Protein AF-A0A085M2F0-F1 (afdb_monomer_lite)

Foldseek 3Di:
DCVPQPDPLVVVLVVCVVPDDDVCPSVVSVVVLVPDPNSVVPDDDPPDDDDDDDDDDPDPPPDDDDDDDDDPDDDDDPDDDPPDDDDDDDDDDD

Sequence (94 aa):
MIHDRPPGICAMKSIARFYVWWPGLDSDIERYVRNCSGCRENQPRPPEVPLFSWNMPSEPWARLHDDFAGPFKNLLCNTDRSSRNHLLMNSKKC

Radius of gyration: 25.83 Å; chains: 1; bounding box: 38×49×62 Å

pLDDT: mean 73.07, std 18.14, range [35.53, 94.62]

Structure (mmCIF, N/CA/C/O backbone):
data_AF-A0A085M2F0-F1
#
_entry.id   AF-A0A085M2F0-F1
#
loop_
_atom_site.group_PDB
_atom_site.id
_atom_site.type_symbol
_atom_site.label_atom_id
_atom_site.label_alt_id
_atom_site.label_comp_id
_atom_site.label_asym_id
_atom_site.label_entity_id
_atom_site.label_seq_id
_atom_site.pdbx_PDB_ins_code
_atom_site.Cartn_x
_atom_site.Cartn_y
_atom_site.Cartn_z
_atom_site.occupancy
_atom_site.B_iso_or_equiv
_atom_site.auth_seq_id
_atom_site.auth_comp_id
_atom_site.auth_asym_id
_atom_site.auth_atom_id
_atom_site.pdbx_PDB_model_num
ATOM 1 N N . MET A 1 1 ? -14.434 9.455 13.193 1.00 46.06 1 MET A N 1
ATOM 2 C CA . MET A 1 1 ? -14.491 8.010 12.855 1.00 46.06 1 MET A CA 1
ATOM 3 C C . MET A 1 1 ? -13.065 7.523 12.596 1.00 46.06 1 MET A C 1
ATOM 5 O O . MET A 1 1 ? -12.249 8.336 12.192 1.00 46.06 1 MET A O 1
ATOM 9 N N . ILE A 1 2 ? -12.727 6.238 12.790 1.00 53.31 2 ILE A N 1
ATOM 10 C CA . ILE A 1 2 ? -11.353 5.691 12.577 1.00 53.31 2 ILE A CA 1
ATOM 11 C C . ILE A 1 2 ? -10.899 5.782 11.090 1.00 53.31 2 ILE A C 1
ATOM 13 O O . ILE A 1 2 ? -9.781 5.421 10.738 1.00 53.31 2 ILE A O 1
ATOM 17 N N . HIS A 1 3 ? -11.760 6.300 10.209 1.00 58.03 3 HIS A N 1
ATOM 18 C CA . HIS A 1 3 ? -11.636 6.245 8.758 1.00 58.03 3 HIS A CA 1
ATOM 19 C C . HIS A 1 3 ? -11.409 7.607 8.058 1.00 58.03 3 HIS A C 1
ATOM 21 O O . HIS A 1 3 ? -11.203 7.633 6.850 1.00 58.03 3 HIS A O 1
ATOM 27 N N . ASP A 1 4 ? -11.414 8.745 8.763 1.00 55.25 4 ASP A N 1
ATOM 28 C CA . ASP A 1 4 ? -11.323 10.069 8.100 1.00 55.25 4 ASP A CA 1
ATOM 29 C C . ASP A 1 4 ? -9.940 10.359 7.474 1.00 55.25 4 ASP A C 1
ATOM 31 O O . ASP A 1 4 ? -9.811 11.162 6.552 1.00 55.25 4 ASP A O 1
ATOM 35 N N . ARG A 1 5 ? -8.902 9.657 7.936 1.00 54.97 5 ARG A N 1
ATOM 36 C CA . ARG A 1 5 ? -7.600 9.473 7.277 1.00 54.97 5 ARG A CA 1
ATOM 37 C C . ARG A 1 5 ? -7.099 8.098 7.696 1.00 54.97 5 ARG A C 1
ATOM 39 O O . ARG A 1 5 ? -6.825 7.965 8.886 1.00 54.97 5 ARG A O 1
ATOM 46 N N . PRO A 1 6 ? -6.998 7.093 6.808 1.00 61.34 6 PRO A N 1
ATOM 47 C CA . PRO A 1 6 ? -6.643 5.742 7.218 1.00 61.34 6 PRO A CA 1
ATOM 48 C C . PRO A 1 6 ? -5.250 5.748 7.857 1.00 61.34 6 PRO A C 1
ATOM 50 O O . PRO A 1 6 ? -4.257 5.953 7.154 1.00 61.34 6 PRO A O 1
ATOM 53 N N . PRO A 1 7 ? -5.134 5.556 9.179 1.00 66.19 7 PRO A N 1
ATOM 54 C CA . PRO A 1 7 ? -3.835 5.289 9.755 1.00 66.19 7 PRO A CA 1
ATOM 55 C C . PRO A 1 7 ? -3.388 3.931 9.195 1.00 66.19 7 PRO A C 1
ATOM 57 O O . PRO A 1 7 ? -4.214 3.036 9.012 1.00 66.19 7 PRO A O 1
ATOM 60 N N . GLY A 1 8 ? -2.105 3.771 8.857 1.00 76.25 8 GLY A N 1
ATOM 61 C CA . GLY A 1 8 ? -1.609 2.509 8.298 1.00 76.25 8 GLY A CA 1
ATOM 62 C C . GLY A 1 8 ? -2.031 1.306 9.153 1.00 76.25 8 GLY A C 1
ATOM 63 O O . GLY A 1 8 ? -2.278 1.444 10.352 1.00 76.25 8 GLY A O 1
ATOM 64 N N . ILE A 1 9 ? -2.103 0.113 8.557 1.00 83.94 9 ILE A N 1
ATOM 65 C CA . ILE A 1 9 ? -2.672 -1.082 9.208 1.00 83.94 9 ILE A CA 1
ATOM 66 C C . ILE A 1 9 ? -2.118 -1.350 10.619 1.00 83.94 9 ILE A C 1
ATOM 68 O O . ILE A 1 9 ? -2.862 -1.757 11.508 1.00 83.94 9 ILE A O 1
ATOM 72 N N . CYS A 1 10 ? -0.837 -1.054 10.860 1.00 83.62 10 CYS A N 1
ATOM 73 C CA . CYS A 1 10 ? -0.211 -1.169 12.176 1.00 83.62 10 CYS A CA 1
ATOM 74 C C . CYS A 1 10 ? -0.866 -0.264 13.228 1.00 83.62 10 CYS A C 1
ATOM 76 O O . CYS A 1 10 ? -1.129 -0.707 14.340 1.00 83.62 10 CYS A O 1
ATOM 78 N N . ALA A 1 11 ? -1.173 0.985 12.880 1.00 84.81 11 ALA A N 1
ATOM 79 C CA . ALA A 1 11 ? -1.823 1.924 13.785 1.00 84.81 11 ALA A CA 1
ATOM 80 C C . ALA A 1 11 ? -3.296 1.555 14.031 1.00 84.81 11 ALA A C 1
ATOM 82 O O . ALA A 1 11 ? -3.752 1.647 15.169 1.00 84.81 11 ALA A O 1
ATOM 83 N N . MET A 1 12 ? -4.014 1.041 13.023 1.00 85.69 12 MET A N 1
ATOM 84 C CA . MET A 1 12 ? -5.362 0.485 13.228 1.00 85.69 12 MET A CA 1
ATOM 85 C C . MET A 1 12 ? -5.351 -0.711 14.186 1.00 85.69 12 MET A C 1
ATOM 87 O O . MET A 1 12 ? -6.186 -0.770 15.087 1.00 85.69 12 MET A O 1
ATOM 91 N N . LYS A 1 13 ? -4.382 -1.627 14.042 1.00 88.25 13 LYS A N 1
ATOM 92 C CA . LYS A 1 13 ? -4.197 -2.755 14.969 1.00 88.25 13 LYS A CA 1
ATOM 93 C C . LYS A 1 13 ? -3.903 -2.277 16.389 1.00 88.25 13 LYS A C 1
ATOM 95 O O . LYS A 1 13 ? -4.529 -2.763 17.324 1.00 88.25 13 LYS A O 1
ATOM 100 N N . SER A 1 14 ? -3.002 -1.307 16.556 1.00 88.44 14 SER A N 1
ATOM 101 C CA . SER A 1 14 ? -2.690 -0.744 17.873 1.00 88.44 14 SER A CA 1
ATOM 102 C C . SER A 1 14 ? -3.928 -0.147 18.536 1.00 88.44 14 SER A C 1
ATOM 104 O O . SER A 1 14 ? -4.246 -0.530 19.655 1.00 88.44 14 SER A O 1
ATOM 106 N N . ILE A 1 15 ? -4.668 0.717 17.832 1.00 88.75 15 ILE A N 1
ATOM 107 C CA . ILE A 1 15 ? -5.901 1.336 18.344 1.00 88.75 15 ILE A CA 1
ATOM 108 C C . ILE A 1 15 ? -6.922 0.265 18.732 1.00 88.75 15 ILE A C 1
ATOM 110 O O . ILE A 1 15 ? -7.456 0.301 19.834 1.00 88.75 15 ILE A O 1
ATOM 114 N N . ALA A 1 16 ? -7.170 -0.715 17.864 1.00 90.19 16 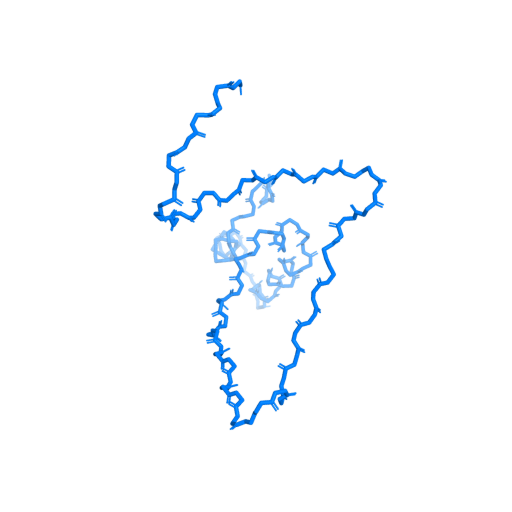ALA A N 1
ATOM 115 C CA . ALA A 1 16 ? -8.146 -1.760 18.143 1.00 90.19 16 ALA A CA 1
ATOM 116 C C . ALA A 1 16 ? -7.784 -2.576 19.394 1.00 90.19 16 ALA A C 1
ATOM 118 O O . ALA A 1 16 ? -8.647 -2.794 20.239 1.00 90.19 16 ALA A O 1
ATOM 119 N N . ARG A 1 17 ? -6.506 -2.937 19.567 1.00 90.38 17 ARG A N 1
ATOM 120 C CA . ARG A 1 17 ? -6.015 -3.668 20.749 1.00 90.38 17 ARG A CA 1
ATOM 121 C C . ARG A 1 17 ? -6.141 -2.878 22.057 1.00 90.38 17 ARG A C 1
ATOM 123 O O . ARG A 1 17 ? -6.172 -3.497 23.114 1.00 90.38 17 ARG A O 1
ATOM 130 N N . PHE A 1 18 ? -6.211 -1.544 22.005 1.00 91.25 18 PHE A N 1
ATOM 131 C CA . PHE A 1 18 ? -6.470 -0.723 23.195 1.00 91.25 18 PHE A CA 1
ATOM 132 C C . PHE A 1 18 ? -7.931 -0.771 23.650 1.00 9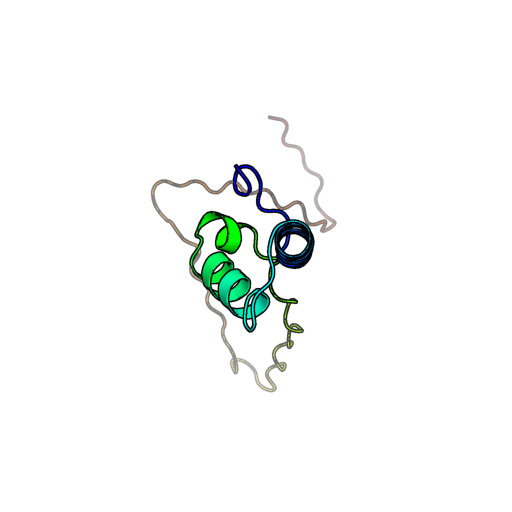1.25 18 PHE A C 1
ATOM 134 O O . PHE A 1 18 ? -8.192 -0.646 24.843 1.00 91.25 18 PHE A O 1
ATOM 141 N N . TYR A 1 19 ? -8.880 -0.933 22.726 1.00 92.12 19 TYR A N 1
ATOM 142 C CA . TYR A 1 19 ? -10.310 -0.891 23.049 1.00 92.12 19 TYR A CA 1
ATOM 143 C C . TYR A 1 19 ? -10.931 -2.272 23.233 1.00 92.12 19 TYR A C 1
ATOM 145 O O . TYR A 1 19 ? -11.859 -2.425 24.025 1.00 92.12 19 TYR A O 1
ATOM 153 N N . VAL A 1 20 ? -10.474 -3.263 22.470 1.00 91.94 20 VAL A N 1
ATOM 154 C CA . VAL A 1 20 ? -11.136 -4.562 22.360 1.00 91.94 20 VAL A CA 1
ATOM 155 C C . VAL A 1 20 ? -10.131 -5.697 22.199 1.00 91.94 20 VAL A C 1
ATOM 157 O O . VAL A 1 20 ? -9.026 -5.512 21.689 1.00 91.94 20 VAL A O 1
ATOM 160 N N . TRP A 1 21 ? -10.533 -6.901 22.606 1.00 92.44 21 TRP A N 1
ATOM 161 C CA . TRP A 1 21 ? -9.733 -8.108 22.431 1.00 92.44 21 TRP A CA 1
ATOM 162 C C . TRP A 1 21 ? -10.613 -9.334 22.172 1.00 92.44 21 TRP A C 1
ATOM 164 O O . TRP A 1 21 ? -11.586 -9.567 22.887 1.00 92.44 21 TRP A O 1
ATOM 174 N N . TRP A 1 22 ? -10.245 -10.119 21.156 1.00 93.88 22 TRP A N 1
ATOM 175 C CA . TRP A 1 22 ? -10.767 -11.459 20.877 1.00 93.88 22 TRP A CA 1
ATOM 176 C C . TRP A 1 22 ? -9.776 -12.249 20.003 1.00 93.88 22 TRP A C 1
ATOM 178 O O . TRP A 1 22 ? -8.949 -11.643 19.305 1.00 93.88 22 TRP A O 1
ATOM 188 N N . PRO A 1 23 ? -9.837 -13.595 2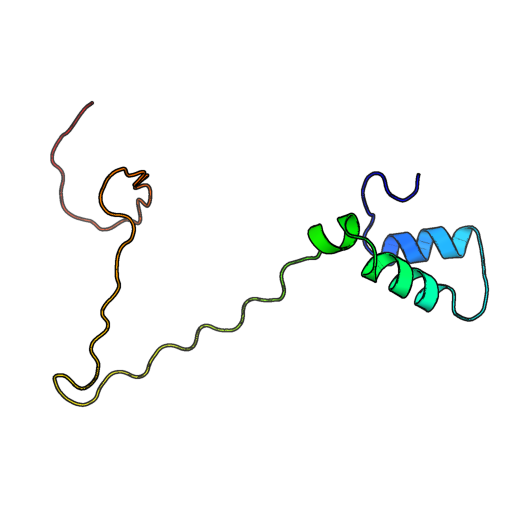0.000 1.00 94.62 23 PRO A N 1
ATOM 189 C CA . PRO A 1 23 ? -9.035 -14.407 19.089 1.00 94.62 23 PRO A CA 1
ATOM 190 C C . PRO A 1 23 ? -9.404 -14.100 17.631 1.00 94.62 23 PRO A C 1
ATOM 192 O O . PRO A 1 23 ? -10.546 -14.284 17.224 1.00 94.62 23 PRO A O 1
ATOM 195 N N . GLY A 1 24 ? -8.432 -13.629 16.844 1.00 93.25 24 GLY A N 1
ATOM 196 C CA . GLY A 1 24 ? -8.634 -13.274 15.433 1.00 93.25 24 GLY A CA 1
ATOM 197 C C . GLY A 1 24 ? -8.880 -11.787 15.150 1.00 93.25 24 GLY A C 1
ATOM 198 O O . GLY A 1 24 ? -9.046 -11.433 13.984 1.00 93.25 24 GLY A O 1
ATOM 199 N N . LEU A 1 25 ? -8.819 -10.910 16.162 1.00 93.00 25 LEU A N 1
ATOM 200 C CA . LEU A 1 25 ? -8.951 -9.452 16.000 1.00 93.00 25 LEU A CA 1
ATOM 201 C C . LEU A 1 25 ? -8.084 -8.900 14.858 1.00 93.00 25 LEU A C 1
ATOM 203 O O . LEU A 1 25 ? -8.568 -8.167 13.998 1.00 93.00 25 LEU A O 1
ATOM 207 N N . ASP A 1 26 ? -6.807 -9.283 14.815 1.00 91.06 26 ASP A N 1
ATOM 208 C CA . ASP A 1 26 ? -5.886 -8.805 13.781 1.00 91.06 26 ASP A CA 1
ATOM 209 C C . ASP A 1 26 ? -6.313 -9.239 12.369 1.00 91.06 26 ASP A C 1
ATOM 211 O O . ASP A 1 26 ? -6.193 -8.456 11.426 1.00 91.06 26 ASP A O 1
ATOM 215 N N . SER A 1 27 ? -6.838 -10.460 12.225 1.00 92.88 27 SER A N 1
ATOM 216 C CA . SER A 1 27 ? -7.322 -11.004 10.951 1.00 92.88 27 SER A CA 1
ATOM 217 C C . SER A 1 27 ? -8.607 -10.319 10.486 1.00 92.88 27 SER A C 1
ATOM 219 O O . SER A 1 27 ? -8.782 -10.069 9.292 1.00 92.88 27 SER A O 1
ATOM 221 N N . ASP A 1 28 ? -9.496 -9.970 11.416 1.00 91.38 28 ASP A N 1
ATOM 222 C CA . ASP A 1 28 ? -10.701 -9.198 11.109 1.00 91.38 28 ASP A CA 1
ATOM 223 C C . ASP A 1 28 ? -10.356 -7.773 10.661 1.00 91.38 28 ASP A C 1
ATOM 225 O O . ASP A 1 28 ? -10.914 -7.286 9.674 1.00 91.38 28 ASP A O 1
ATOM 229 N N . ILE A 1 29 ? -9.384 -7.132 11.320 1.00 89.81 29 ILE A N 1
ATOM 230 C CA . ILE A 1 29 ? -8.874 -5.810 10.928 1.00 89.81 29 ILE A CA 1
ATOM 231 C C . ILE A 1 29 ? -8.234 -5.874 9.540 1.00 89.81 29 ILE A C 1
ATOM 233 O O . ILE A 1 29 ? -8.505 -5.017 8.702 1.00 89.81 29 ILE A O 1
ATOM 237 N N . GLU A 1 30 ? -7.427 -6.896 9.256 1.00 89.81 30 GLU A N 1
ATOM 238 C CA . GLU A 1 30 ? -6.846 -7.109 7.926 1.00 89.81 30 GLU A CA 1
ATOM 239 C C . GLU A 1 30 ? -7.917 -7.277 6.845 1.00 89.81 30 GLU A C 1
ATOM 241 O O . GLU A 1 30 ? -7.830 -6.645 5.787 1.00 89.81 30 GLU A O 1
ATOM 246 N N . ARG A 1 31 ? -8.952 -8.084 7.111 1.00 90.25 31 ARG A N 1
ATOM 247 C CA . ARG A 1 31 ? -10.077 -8.280 6.186 1.00 90.25 31 ARG A CA 1
ATOM 248 C C . ARG A 1 31 ? -10.827 -6.971 5.939 1.00 90.25 31 ARG A C 1
ATOM 250 O O . ARG A 1 31 ? -11.154 -6.665 4.794 1.00 90.25 31 ARG A O 1
ATOM 257 N N . TYR A 1 32 ? -11.060 -6.189 6.989 1.00 88.44 32 TYR A N 1
ATOM 258 C CA . TYR A 1 32 ? -11.711 -4.885 6.893 1.00 88.44 32 TYR A CA 1
ATOM 259 C C . TYR A 1 32 ? -10.888 -3.890 6.059 1.00 88.44 32 TYR A C 1
ATOM 261 O O . TYR A 1 32 ? -11.406 -3.289 5.120 1.00 88.44 32 TYR A O 1
ATOM 269 N N . VAL A 1 33 ? -9.588 -3.766 6.344 1.00 86.00 33 VAL A N 1
ATOM 270 C CA . VAL A 1 33 ? -8.675 -2.859 5.629 1.00 86.00 33 VAL A CA 1
ATOM 271 C C . VAL A 1 33 ? -8.535 -3.249 4.158 1.00 86.00 33 VAL A C 1
ATOM 273 O O . VAL A 1 33 ? -8.502 -2.369 3.300 1.00 86.00 33 VAL A O 1
ATOM 276 N N . ARG A 1 34 ? -8.500 -4.551 3.846 1.00 85.31 34 ARG A N 1
ATOM 277 C CA . ARG A 1 34 ? -8.401 -5.053 2.466 1.00 85.31 34 ARG A CA 1
ATOM 278 C C . ARG A 1 34 ? -9.643 -4.732 1.627 1.00 85.31 34 ARG A C 1
ATOM 280 O O . ARG A 1 34 ? -9.507 -4.476 0.434 1.00 85.31 34 ARG A O 1
ATOM 287 N N . ASN A 1 35 ? -10.828 -4.731 2.237 1.00 86.50 35 ASN A N 1
ATOM 288 C CA . ASN A 1 35 ? -12.091 -4.436 1.552 1.00 86.50 35 ASN A CA 1
ATOM 289 C C . ASN A 1 35 ? -12.412 -2.936 1.477 1.00 86.50 35 ASN A C 1
ATOM 291 O O . ASN A 1 35 ? -13.363 -2.540 0.806 1.00 86.50 35 ASN A O 1
ATOM 295 N N . CYS A 1 36 ? -11.632 -2.093 2.149 1.00 85.38 36 CYS A N 1
ATOM 296 C CA . CYS A 1 36 ? -11.834 -0.658 2.135 1.00 85.38 36 CYS A CA 1
ATOM 297 C C . CYS A 1 36 ? -11.189 0.001 0.900 1.00 85.38 36 CYS A C 1
ATOM 299 O O . CYS A 1 36 ? -9.980 -0.109 0.679 1.00 85.38 36 CYS A O 1
ATOM 301 N N . SER A 1 37 ? -11.979 0.764 0.134 1.00 82.19 37 SER A N 1
ATOM 302 C CA . SER A 1 37 ? -11.505 1.545 -1.018 1.00 82.19 37 SER A CA 1
ATOM 303 C C . SER A 1 37 ? -10.479 2.613 -0.629 1.00 82.19 37 SER A C 1
ATOM 305 O O . SER A 1 37 ? -9.401 2.658 -1.218 1.00 82.19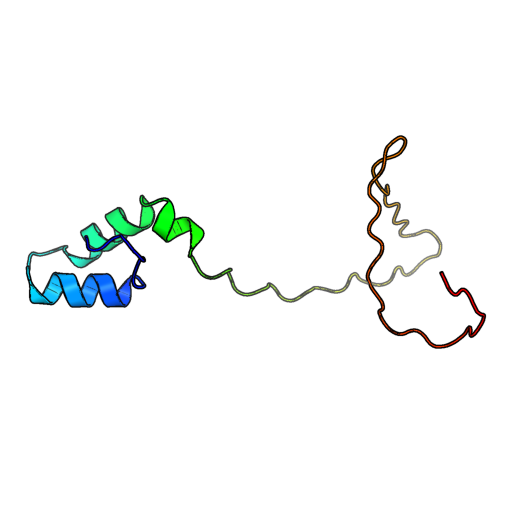 37 SER A O 1
ATOM 307 N N . GLY A 1 38 ? -10.758 3.406 0.410 1.00 81.62 38 GLY A N 1
ATOM 308 C CA . GLY A 1 38 ? -9.863 4.473 0.872 1.00 81.62 38 GLY A CA 1
ATOM 309 C C . GLY A 1 38 ? -8.523 3.959 1.409 1.00 81.62 38 GLY A C 1
ATOM 310 O O . GLY A 1 38 ? -7.489 4.598 1.223 1.00 81.62 38 GLY A O 1
ATOM 311 N N . CYS A 1 39 ? -8.506 2.776 2.029 1.00 80.19 39 CYS A N 1
ATOM 312 C CA . CYS A 1 39 ? -7.263 2.118 2.432 1.00 80.19 39 CYS A CA 1
ATOM 313 C C . CYS A 1 39 ? -6.480 1.595 1.223 1.00 80.19 39 CYS A C 1
ATOM 315 O O . CYS A 1 39 ? -5.255 1.681 1.212 1.00 80.19 39 CYS A O 1
ATOM 317 N N . ARG A 1 40 ? -7.174 1.056 0.211 1.00 79.75 40 ARG A N 1
ATOM 318 C CA . ARG A 1 40 ? -6.556 0.501 -1.001 1.00 79.75 40 ARG A CA 1
ATOM 319 C C . ARG A 1 40 ? -5.894 1.576 -1.858 1.00 79.75 40 ARG A C 1
ATOM 321 O O . ARG A 1 40 ? -4.803 1.352 -2.362 1.00 79.75 40 ARG A O 1
ATOM 328 N N . GLU A 1 41 ? -6.530 2.733 -1.998 1.00 80.19 41 GLU A N 1
ATOM 329 C CA . GLU A 1 41 ? -5.989 3.865 -2.764 1.00 80.19 41 GLU A CA 1
ATOM 330 C C . GLU A 1 41 ? -4.722 4.456 -2.137 1.00 80.19 41 GLU A C 1
ATOM 332 O O . GLU A 1 41 ? -3.834 4.909 -2.851 1.00 80.19 41 GLU A O 1
ATOM 337 N N . ASN A 1 42 ? -4.606 4.391 -0.809 1.00 77.88 42 ASN A N 1
ATOM 338 C CA . ASN A 1 42 ? -3.445 4.883 -0.067 1.00 77.88 42 ASN A CA 1
ATOM 339 C C . ASN A 1 42 ? -2.360 3.814 0.159 1.00 77.88 42 ASN A C 1
ATOM 341 O O . ASN A 1 42 ? -1.432 4.041 0.939 1.00 77.88 42 ASN A O 1
ATOM 345 N N . GLN A 1 43 ? -2.457 2.639 -0.477 1.00 77.25 43 GLN A N 1
ATOM 346 C CA . GLN A 1 43 ? -1.406 1.630 -0.354 1.00 77.25 43 GLN A CA 1
ATOM 347 C C . GLN A 1 43 ? -0.104 2.113 -1.008 1.00 77.25 43 GLN A C 1
ATOM 349 O O . GLN A 1 43 ? -0.132 2.668 -2.110 1.00 77.25 43 GLN A O 1
ATOM 354 N N . PRO A 1 44 ? 1.054 1.883 -0.360 1.00 77.88 44 PRO A N 1
ATOM 355 C CA . PRO A 1 44 ? 2.337 2.192 -0.966 1.00 77.88 44 PRO A CA 1
ATOM 356 C C . PRO A 1 44 ? 2.506 1.393 -2.260 1.00 77.88 44 PRO A C 1
ATOM 358 O O . PRO A 1 44 ? 2.139 0.217 -2.337 1.00 77.88 44 PRO A O 1
ATOM 361 N N . ARG A 1 45 ? 3.079 2.042 -3.278 1.00 79.69 45 ARG A N 1
ATOM 362 C CA . ARG A 1 45 ? 3.419 1.383 -4.541 1.00 79.69 45 ARG A CA 1
ATOM 363 C C . ARG A 1 45 ? 4.356 0.200 -4.245 1.00 79.69 45 ARG A C 1
ATOM 365 O O . ARG A 1 45 ? 5.271 0.367 -3.434 1.00 79.69 45 ARG A O 1
ATOM 372 N N . PRO A 1 46 ? 4.153 -0.974 -4.874 1.00 81.75 46 PRO A N 1
ATOM 373 C CA . PRO A 1 46 ? 5.114 -2.064 -4.760 1.00 81.75 46 PRO A CA 1
ATOM 374 C C . PRO A 1 46 ? 6.511 -1.586 -5.188 1.00 81.75 46 PRO A C 1
ATOM 376 O O . PRO A 1 46 ? 6.609 -0.672 -6.013 1.00 81.75 46 PRO A O 1
ATOM 379 N N . PRO A 1 47 ? 7.586 -2.177 -4.636 1.00 84.06 47 PRO A N 1
ATOM 380 C CA . PRO A 1 47 ? 8.942 -1.829 -5.035 1.00 84.06 47 PRO A CA 1
ATOM 381 C C . PRO A 1 47 ? 9.090 -1.983 -6.550 1.00 84.06 47 PRO A C 1
ATOM 383 O O . PRO A 1 47 ? 8.618 -2.963 -7.130 1.00 84.06 47 PRO A O 1
ATOM 386 N N . GLU A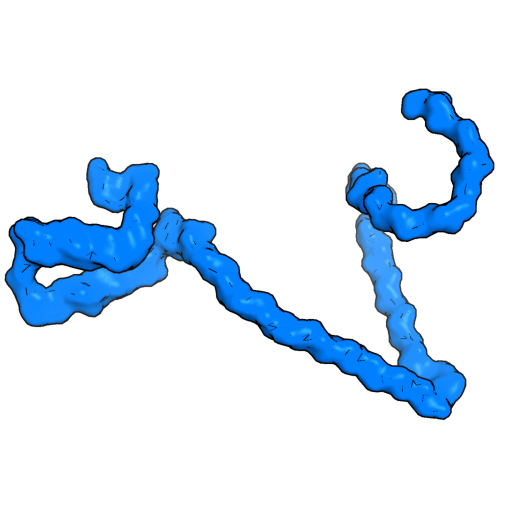 1 48 ? 9.715 -0.991 -7.185 1.00 84.25 48 GLU A N 1
ATOM 387 C CA . GLU A 1 48 ? 9.982 -1.045 -8.617 1.00 84.25 48 GLU A CA 1
ATOM 388 C C . GLU A 1 48 ? 10.857 -2.262 -8.917 1.00 84.25 48 GLU A C 1
ATOM 390 O O . GLU A 1 48 ? 11.881 -2.500 -8.271 1.00 84.25 48 GLU A O 1
ATOM 395 N N . VAL A 1 49 ? 10.417 -3.065 -9.882 1.00 83.88 49 VAL A N 1
ATOM 396 C CA . VAL A 1 49 ? 11.209 -4.189 -10.371 1.00 83.88 49 VAL A CA 1
ATOM 397 C C . VAL A 1 49 ? 12.469 -3.653 -11.059 1.00 83.88 49 VAL A C 1
ATOM 399 O O . VAL A 1 49 ? 12.382 -2.642 -11.763 1.00 83.88 49 VAL A O 1
ATOM 402 N N . PRO A 1 50 ? 13.635 -4.306 -10.893 1.00 86.19 50 PRO A N 1
ATOM 403 C CA . PRO A 1 50 ? 14.837 -3.924 -11.620 1.00 86.19 50 PRO A CA 1
ATOM 404 C C . PRO A 1 50 ? 14.563 -3.889 -13.125 1.00 86.19 50 PRO A C 1
ATOM 406 O O . PRO A 1 50 ? 14.045 -4.853 -13.693 1.00 86.19 50 PRO A O 1
ATOM 409 N N . LEU A 1 51 ? 14.907 -2.774 -13.769 1.00 81.88 51 LEU A N 1
ATOM 410 C CA . LEU A 1 51 ? 14.818 -2.657 -15.219 1.00 81.88 51 LEU A CA 1
ATOM 411 C C . LEU A 1 51 ? 15.854 -3.596 -15.844 1.00 81.88 51 LEU A C 1
ATOM 413 O O . LEU A 1 51 ? 17.057 -3.368 -15.725 1.00 81.88 51 LEU A O 1
ATOM 417 N N . PHE A 1 52 ? 15.392 -4.645 -16.519 1.00 82.62 52 PHE A N 1
ATOM 418 C CA . PHE A 1 52 ? 16.255 -5.434 -17.390 1.00 82.62 52 PHE A CA 1
ATOM 419 C C . PHE A 1 52 ? 16.475 -4.667 -18.691 1.00 82.62 52 PHE A C 1
ATOM 421 O O . PHE A 1 52 ? 15.520 -4.308 -19.383 1.00 82.62 52 PHE A O 1
ATOM 428 N N . SER A 1 53 ? 17.738 -4.402 -19.024 1.00 80.88 53 SER A N 1
ATOM 429 C CA . SER A 1 53 ? 18.091 -3.883 -20.339 1.00 80.88 53 SER A CA 1
ATOM 430 C C . SER A 1 53 ? 17.882 -4.965 -21.395 1.00 80.88 53 SER A C 1
ATOM 432 O O . SER A 1 53 ? 18.138 -6.151 -21.180 1.00 80.88 53 SER A O 1
ATOM 434 N N . TRP A 1 54 ? 17.408 -4.550 -22.564 1.00 80.31 54 TRP A N 1
ATOM 435 C CA . TRP A 1 54 ? 17.289 -5.448 -23.701 1.00 80.31 54 TRP A CA 1
ATOM 436 C C . TRP A 1 54 ? 18.678 -5.821 -24.229 1.00 80.31 54 TRP A C 1
ATOM 438 O O . TRP A 1 54 ? 19.534 -4.952 -24.395 1.00 80.31 54 TRP A O 1
ATOM 448 N N . ASN A 1 55 ? 18.886 -7.100 -24.557 1.00 84.19 55 ASN A N 1
ATOM 449 C CA . ASN A 1 55 ? 20.108 -7.542 -25.234 1.00 84.19 55 ASN A CA 1
ATOM 450 C C . ASN A 1 55 ? 20.254 -6.830 -26.585 1.00 84.19 55 ASN A C 1
ATOM 452 O O . ASN A 1 55 ? 19.272 -6.726 -27.335 1.00 84.19 55 ASN A O 1
ATOM 456 N N . MET A 1 56 ? 21.474 -6.384 -26.893 1.00 82.00 56 MET A N 1
ATOM 457 C CA . MET A 1 56 ? 21.804 -5.775 -28.181 1.00 82.00 56 MET A CA 1
ATOM 458 C C . MET A 1 56 ? 21.660 -6.804 -29.314 1.00 82.00 56 MET A C 1
ATOM 460 O O . MET A 1 56 ? 22.087 -7.948 -29.143 1.00 82.00 56 MET A O 1
ATOM 464 N N . PRO A 1 57 ? 21.060 -6.430 -30.457 1.00 85.25 57 PRO A N 1
ATOM 465 C CA . PRO A 1 57 ? 20.994 -7.309 -31.618 1.00 85.25 57 PRO A CA 1
ATOM 466 C C . PRO A 1 57 ? 22.400 -7.577 -32.176 1.00 85.25 57 PRO A C 1
ATOM 468 O O . PRO A 1 57 ? 23.219 -6.664 -32.262 1.00 85.25 57 PRO A O 1
ATOM 471 N N . SER A 1 58 ? 22.673 -8.825 -32.561 1.00 85.75 58 SER A N 1
ATOM 472 C CA . SER A 1 58 ? 23.953 -9.254 -33.146 1.00 85.75 58 SER A CA 1
ATOM 473 C C . SER A 1 58 ? 24.062 -8.988 -34.648 1.00 85.75 58 SER A C 1
ATOM 475 O O . SER A 1 58 ? 25.164 -8.991 -35.186 1.00 85.75 58 SER A O 1
ATOM 477 N N . GLU A 1 59 ? 22.935 -8.762 -35.325 1.00 89.75 59 GLU A N 1
ATOM 478 C CA . GLU A 1 59 ? 22.860 -8.609 -36.778 1.00 89.75 59 GLU A CA 1
ATOM 479 C C . GLU A 1 59 ? 22.076 -7.346 -37.173 1.00 89.75 59 GLU A C 1
ATOM 481 O O . GLU A 1 59 ? 21.149 -6.939 -36.456 1.00 89.75 59 GLU A O 1
ATOM 486 N N . PRO A 1 60 ? 22.409 -6.718 -38.319 1.00 81.25 60 PRO A N 1
ATOM 487 C CA . PRO A 1 60 ? 21.617 -5.626 -38.876 1.00 81.25 60 PRO A CA 1
ATOM 488 C C . PRO A 1 60 ? 20.160 -6.060 -39.078 1.00 81.25 60 PRO A C 1
ATOM 490 O O . PRO A 1 60 ? 19.905 -7.171 -39.529 1.00 81.25 60 PRO A O 1
ATOM 493 N N . TRP A 1 61 ? 19.204 -5.179 -38.768 1.00 80.06 61 TRP A N 1
ATOM 494 C CA . TRP A 1 61 ? 17.755 -5.432 -38.888 1.00 80.06 61 TRP A CA 1
ATOM 495 C C . TRP A 1 61 ? 17.165 -6.518 -37.967 1.00 80.06 61 TRP A C 1
ATOM 497 O O . TRP A 1 61 ? 15.979 -6.812 -38.076 1.00 80.06 61 TRP A O 1
ATOM 507 N N . ALA A 1 62 ? 17.920 -7.067 -37.007 1.00 83.81 62 ALA A N 1
ATOM 508 C CA . ALA A 1 62 ? 17.408 -8.117 -36.114 1.00 83.81 62 ALA A CA 1
ATOM 509 C C . ALA A 1 62 ? 16.346 -7.640 -35.098 1.00 83.81 62 ALA A C 1
ATOM 511 O O . ALA A 1 62 ? 15.660 -8.462 -34.488 1.00 83.81 62 ALA A O 1
ATOM 512 N N . ARG A 1 63 ? 16.196 -6.324 -34.886 1.00 82.62 63 ARG A N 1
ATOM 513 C CA . ARG A 1 63 ? 15.119 -5.757 -34.061 1.00 82.62 63 ARG A CA 1
ATOM 514 C C . ARG A 1 63 ? 14.732 -4.361 -34.542 1.00 82.62 63 ARG A C 1
ATOM 516 O O . ARG A 1 63 ? 15.571 -3.465 -34.560 1.00 82.62 63 ARG A O 1
ATOM 523 N N . LEU A 1 64 ? 13.457 -4.182 -34.876 1.00 83.88 64 LEU A N 1
ATOM 524 C CA . LEU A 1 64 ? 12.846 -2.895 -35.202 1.00 83.88 64 LEU A CA 1
ATOM 525 C C . LEU A 1 64 ? 11.834 -2.556 -34.104 1.00 83.88 64 LEU A C 1
ATOM 527 O O . LEU A 1 64 ? 10.945 -3.357 -33.824 1.00 83.88 64 LEU A O 1
ATOM 531 N N . HIS A 1 65 ? 11.996 -1.401 -33.464 1.00 84.19 65 HIS A N 1
ATOM 532 C CA . HIS A 1 65 ? 11.003 -0.844 -32.549 1.00 84.19 65 HIS A CA 1
ATOM 533 C C . HIS A 1 65 ? 10.250 0.250 -33.298 1.00 84.19 65 HIS A C 1
ATOM 535 O O . HIS A 1 65 ? 10.882 1.183 -33.790 1.00 84.19 65 HIS A O 1
ATOM 541 N N . ASP A 1 66 ? 8.933 0.112 -33.399 1.00 83.81 66 ASP A N 1
ATOM 542 C CA . ASP A 1 66 ? 8.055 1.124 -33.979 1.00 83.81 66 ASP A CA 1
ATOM 543 C C . ASP A 1 66 ? 7.028 1.519 -32.917 1.00 83.81 66 ASP A C 1
ATOM 545 O O . ASP A 1 66 ? 6.304 0.664 -32.402 1.00 83.81 66 ASP A O 1
ATOM 549 N N . ASP A 1 67 ? 7.023 2.798 -32.549 1.00 84.31 67 ASP A N 1
ATOM 550 C CA . ASP A 1 67 ? 6.151 3.347 -31.516 1.00 84.31 67 ASP A CA 1
ATOM 551 C C . ASP A 1 67 ? 5.173 4.328 -32.157 1.00 84.31 67 ASP A C 1
ATOM 553 O O . ASP A 1 67 ? 5.551 5.355 -32.727 1.00 84.31 67 ASP A O 1
ATOM 5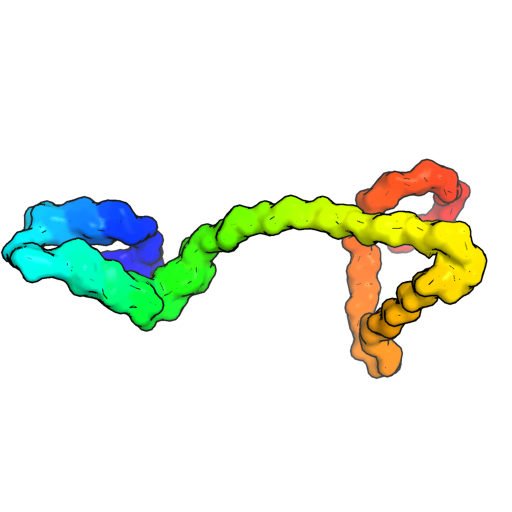57 N N . PHE A 1 68 ? 3.881 4.047 -32.007 1.00 78.12 68 PHE A N 1
ATOM 558 C CA . PHE A 1 68 ? 2.844 4.972 -32.437 1.00 78.12 68 PHE A CA 1
ATOM 559 C C . PHE A 1 68 ? 2.660 6.071 -31.390 1.00 78.12 68 PHE A C 1
ATOM 561 O O . PHE A 1 68 ? 2.115 5.848 -30.307 1.00 78.12 68 PHE A O 1
ATOM 568 N N . ALA A 1 69 ? 3.066 7.293 -31.732 1.00 75.50 69 ALA A N 1
ATOM 569 C CA . ALA A 1 69 ? 2.709 8.474 -30.960 1.00 75.50 69 ALA A CA 1
ATOM 570 C C . ALA A 1 69 ? 1.220 8.805 -31.182 1.00 75.50 69 ALA A C 1
ATOM 572 O O . ALA A 1 69 ? 0.818 9.222 -32.268 1.00 75.50 69 ALA A O 1
ATOM 573 N N . GLY A 1 70 ? 0.378 8.609 -30.166 1.00 64.56 70 GLY A N 1
ATOM 574 C CA . GLY A 1 70 ? -1.012 9.087 -30.189 1.00 64.56 70 GLY A CA 1
ATOM 575 C C . GLY A 1 70 ? -1.140 10.534 -29.681 1.00 64.56 70 GLY A C 1
ATOM 576 O O . GLY A 1 70 ? -0.232 11.007 -28.998 1.00 64.56 70 GLY A O 1
ATOM 577 N N . PRO A 1 71 ? -2.273 11.241 -29.885 1.00 60.28 71 PRO A N 1
ATOM 578 C CA . PRO A 1 71 ? -3.324 11.109 -30.897 1.00 60.28 71 PRO A CA 1
ATOM 579 C C . PRO A 1 71 ? -3.207 12.187 -32.000 1.00 60.28 71 PRO A C 1
ATOM 581 O O . PRO A 1 71 ? -2.829 13.331 -31.742 1.00 60.28 71 PRO A O 1
ATOM 584 N N . PHE A 1 72 ? -3.602 11.850 -33.232 1.00 64.06 72 PHE A N 1
ATOM 585 C CA . PHE A 1 72 ? -3.610 12.785 -34.363 1.00 64.06 72 PHE A CA 1
ATOM 586 C C . PHE A 1 72 ? -5.027 13.329 -34.625 1.00 64.06 72 PHE A C 1
ATOM 588 O O . PHE A 1 72 ? -5.969 12.551 -34.757 1.00 64.06 72 PHE A O 1
ATOM 595 N N . LYS A 1 73 ? -5.129 14.664 -34.754 1.00 56.53 73 LYS A N 1
ATOM 596 C CA . LYS A 1 73 ? -6.337 15.519 -34.889 1.00 56.53 73 LYS A CA 1
ATOM 597 C C . LYS A 1 73 ? -7.072 15.859 -33.573 1.00 56.53 73 LYS A C 1
ATOM 599 O O . LYS A 1 73 ? -8.168 15.371 -33.323 1.00 56.53 73 LYS A O 1
ATOM 604 N N . ASN A 1 74 ? -6.475 16.813 -32.836 1.00 51.41 74 ASN A N 1
ATOM 605 C CA . ASN A 1 74 ? -6.974 17.583 -31.667 1.00 51.41 74 ASN A CA 1
ATOM 606 C C . ASN A 1 74 ? -6.610 17.003 -30.278 1.00 51.41 74 ASN A C 1
ATOM 608 O O . ASN A 1 74 ? -7.476 16.758 -29.448 1.00 51.41 74 ASN A O 1
ATOM 612 N N . LEU A 1 75 ? -5.354 16.601 -30.055 1.00 57.88 75 LEU A N 1
ATOM 613 C CA . LEU A 1 75 ? -4.228 17.421 -29.551 1.00 57.88 75 LEU A CA 1
ATOM 614 C C . LEU A 1 75 ? -4.389 17.954 -28.116 1.00 57.88 75 LEU A C 1
ATOM 616 O O . LEU A 1 75 ? -5.056 18.955 -27.893 1.00 57.88 75 LEU A O 1
ATOM 620 N N . LEU A 1 76 ? -3.595 17.381 -27.205 1.00 41.03 76 LEU A N 1
ATOM 621 C CA . LEU A 1 76 ? -2.775 18.151 -26.265 1.00 41.03 76 LEU A CA 1
ATOM 622 C C . LEU A 1 76 ? -1.426 17.435 -26.103 1.00 41.03 76 LEU A C 1
ATOM 624 O O . LEU A 1 76 ? -1.285 16.494 -25.326 1.00 41.03 76 LEU A O 1
ATOM 628 N N . CYS A 1 77 ? -0.429 17.887 -26.862 1.00 56.50 77 CYS A N 1
ATOM 629 C CA . CYS A 1 77 ? 0.973 17.623 -26.571 1.00 56.50 77 CYS A CA 1
ATOM 630 C C . CYS A 1 77 ? 1.487 18.743 -25.654 1.00 56.50 77 CYS A C 1
ATOM 632 O O . CYS A 1 77 ? 2.007 19.753 -26.122 1.00 56.50 77 CYS A O 1
ATOM 634 N N . ASN A 1 78 ? 1.348 18.578 -24.337 1.00 40.97 78 ASN A N 1
ATOM 635 C CA . ASN A 1 78 ? 2.167 19.361 -23.415 1.00 40.97 78 ASN A CA 1
ATOM 636 C C . ASN A 1 78 ? 3.560 18.729 -23.403 1.00 40.97 78 ASN A C 1
ATOM 638 O O . ASN A 1 78 ? 3.840 17.815 -22.630 1.00 40.97 78 ASN A O 1
ATOM 642 N N . THR A 1 79 ? 4.422 19.178 -24.312 1.00 50.56 79 THR A N 1
ATOM 643 C CA . THR A 1 79 ? 5.849 18.882 -24.236 1.00 50.56 79 THR A CA 1
ATOM 644 C C . THR A 1 79 ? 6.446 19.711 -23.102 1.00 50.56 79 THR A C 1
ATOM 646 O O . THR A 1 79 ? 6.847 20.851 -23.319 1.00 50.56 79 THR A O 1
ATOM 649 N N . ASP A 1 80 ? 6.537 19.136 -21.905 1.00 49.12 80 ASP A N 1
ATOM 650 C CA . ASP A 1 80 ? 7.654 19.457 -21.020 1.00 49.12 80 ASP A CA 1
ATOM 651 C C . ASP A 1 80 ? 8.390 18.179 -20.629 1.00 49.12 80 ASP A C 1
ATOM 653 O O . ASP A 1 80 ? 7.916 17.346 -19.855 1.00 49.12 80 ASP A O 1
ATOM 657 N N . ARG A 1 81 ? 9.582 18.031 -21.202 1.00 40.44 81 ARG A N 1
ATOM 658 C CA . ARG A 1 81 ? 10.656 17.279 -20.570 1.00 40.44 81 ARG A CA 1
ATOM 659 C C . ARG A 1 81 ? 11.974 17.871 -21.029 1.00 40.44 81 ARG A C 1
ATOM 661 O O . ARG A 1 81 ? 12.651 17.327 -21.898 1.00 40.44 81 ARG A O 1
ATOM 668 N N . SER A 1 82 ? 12.347 18.998 -20.428 1.00 39.56 82 SER A N 1
ATOM 669 C CA . SER A 1 82 ? 13.736 19.460 -20.425 1.00 39.56 82 SER A CA 1
ATOM 670 C C . SER A 1 82 ? 14.612 18.428 -19.699 1.00 39.56 82 SER A C 1
ATOM 672 O O . SER A 1 82 ? 14.930 18.536 -18.517 1.00 39.56 82 SER A O 1
ATOM 674 N N . SER A 1 83 ? 14.969 17.363 -20.413 1.00 39.81 83 SER A N 1
ATOM 675 C CA . SER A 1 83 ? 16.100 16.501 -20.098 1.00 39.81 83 SER A CA 1
ATOM 676 C C . SER A 1 83 ? 17.249 16.968 -20.974 1.00 39.81 83 SER A C 1
ATOM 678 O O . SER A 1 83 ? 17.342 16.620 -22.146 1.00 39.81 83 SER A O 1
ATOM 680 N N . ARG A 1 84 ? 18.051 17.851 -20.371 1.00 49.44 84 ARG A N 1
ATOM 681 C CA . ARG A 1 84 ? 19.399 18.281 -20.756 1.00 49.44 84 ARG A CA 1
ATOM 682 C C . ARG A 1 84 ? 20.015 17.426 -21.867 1.00 49.44 84 ARG A C 1
ATOM 684 O O . ARG A 1 84 ? 20.568 16.373 -21.582 1.00 49.44 84 ARG A O 1
ATOM 691 N N . ASN A 1 85 ? 20.019 17.945 -23.089 1.00 39.03 85 ASN A N 1
ATOM 692 C CA . ASN A 1 85 ? 21.096 17.667 -24.023 1.00 39.03 85 ASN A CA 1
ATOM 693 C C . ASN A 1 85 ? 21.562 18.980 -24.643 1.00 39.03 85 ASN A C 1
ATOM 695 O O . ASN A 1 85 ? 20.786 19.820 -25.091 1.00 39.03 85 ASN A O 1
ATOM 699 N N . HIS A 1 86 ? 22.867 19.165 -24.504 1.00 48.16 86 HIS A N 1
ATOM 700 C CA . HIS A 1 86 ? 23.672 20.278 -24.962 1.00 48.16 86 HIS A CA 1
ATOM 701 C C . HIS A 1 86 ? 23.517 20.439 -26.482 1.00 48.16 86 HIS A C 1
ATOM 703 O O . HIS A 1 86 ? 23.398 19.436 -27.176 1.00 48.16 86 HIS A O 1
ATOM 709 N N . LEU A 1 87 ? 23.613 21.681 -26.972 1.00 45.22 87 LEU A N 1
ATOM 710 C CA . LEU A 1 87 ? 23.570 22.096 -28.386 1.00 45.22 87 LEU A CA 1
ATOM 711 C C . LEU A 1 87 ? 22.162 22.353 -28.941 1.00 45.22 87 LEU A C 1
ATOM 713 O O . LEU A 1 87 ? 21.571 21.541 -29.638 1.00 45.22 87 LEU A O 1
ATOM 717 N N . LEU A 1 88 ? 21.662 23.562 -28.694 1.00 40.44 88 LEU A N 1
ATOM 718 C CA . LEU A 1 88 ? 21.555 24.608 -29.719 1.00 40.44 88 LEU A CA 1
ATOM 719 C C . LEU A 1 88 ? 20.862 25.808 -29.069 1.00 40.44 88 LEU A C 1
ATOM 721 O O . LEU A 1 88 ? 19.649 25.841 -28.877 1.00 40.44 88 LEU A O 1
ATOM 725 N N . MET A 1 89 ? 21.669 26.810 -28.714 1.00 44.94 89 MET A N 1
ATOM 726 C CA . MET A 1 89 ? 21.167 28.172 -28.606 1.00 44.94 89 MET A CA 1
ATOM 727 C C . MET A 1 89 ? 20.542 28.520 -29.952 1.00 44.94 89 MET A C 1
ATOM 729 O O . MET A 1 89 ? 21.246 28.478 -30.953 1.00 44.94 89 MET A O 1
ATOM 733 N N . ASN A 1 90 ? 19.252 28.841 -29.977 1.00 35.53 90 ASN A N 1
ATOM 734 C CA . ASN A 1 90 ? 18.734 29.947 -30.773 1.00 35.53 90 ASN A CA 1
ATOM 735 C C . ASN A 1 90 ? 17.293 30.260 -30.363 1.00 35.53 90 ASN A C 1
ATOM 737 O O . ASN A 1 90 ? 16.344 29.581 -30.738 1.00 35.53 90 ASN A O 1
ATOM 741 N N . SER A 1 91 ? 17.201 31.319 -29.555 1.00 44.78 91 SER A N 1
ATOM 742 C CA . SER A 1 91 ? 16.151 32.336 -29.535 1.00 44.78 91 SER A CA 1
ATOM 743 C C . SER A 1 91 ? 14.782 31.913 -30.057 1.00 44.78 91 SER A C 1
ATOM 745 O O . SER A 1 91 ? 14.556 31.972 -31.262 1.00 44.78 91 SER A O 1
ATOM 747 N N . LYS A 1 92 ? 13.841 31.656 -29.140 1.00 42.91 92 LYS A N 1
ATOM 748 C CA . LYS A 1 92 ? 12.466 32.158 -29.266 1.00 42.91 92 LYS A CA 1
ATOM 749 C C . LYS A 1 92 ? 11.932 32.557 -27.891 1.00 42.91 92 LYS A C 1
ATOM 751 O O . LYS A 1 92 ? 11.588 31.716 -27.072 1.00 42.91 92 LYS A O 1
ATOM 756 N N . LYS A 1 93 ? 11.897 33.875 -27.667 1.00 43.50 93 LYS A N 1
ATOM 757 C CA . LYS A 1 93 ? 10.903 34.531 -26.815 1.00 43.50 93 LYS A CA 1
ATOM 758 C C . LYS A 1 93 ? 9.544 34.372 -27.497 1.00 43.50 93 LYS A C 1
ATOM 760 O O . LYS A 1 93 ? 9.383 34.874 -28.609 1.00 43.50 93 LYS A O 1
ATOM 765 N N . CYS A 1 94 ? 8.608 33.717 -26.829 1.00 40.00 94 CYS A N 1
ATOM 766 C CA . CYS A 1 94 ? 7.263 34.231 -26.595 1.00 40.00 94 CYS A CA 1
ATOM 767 C C . CYS A 1 94 ? 6.677 33.480 -25.401 1.00 40.00 94 CYS A C 1
ATOM 769 O O . CYS A 1 94 ? 6.873 32.246 -25.357 1.00 40.00 94 CYS A O 1
#

InterPro domains:
  IPR041588 Integrase zinc-binding domain [PF17921] (7-45)

Organism: NCBI:txid68888

Secondary structure (DSSP, 8-state):
-TTSS---HHHHHHHHHHH---TTHHHHHHHHHHH-HHHHHTPPPPPPPP-PPPPPPSSTTS-------PPPSS--------------------